Protein AF-A0A3B9SN88-F1 (afdb_monomer)

Foldseek 3Di:
DLVVQLVVCVVVVHDPLVSQLSSVLVVQQQVLCVPQPPCLVVPPDDDDPVSVVSSVCSNVSSLVVPVPDDRSDDNND

Nearest PDB structures (foldseek):
  4me4-assembly1_B  TM=8.733E-01  e=7.118E-03  Persephonella marina EX-H1
  4r8z-assembly1_B  TM=7.299E-01  e=4.165E-02  Pseudomonas aeruginosa PAO1

Mean predicted aligned error: 2.94 Å

Secondary structure (DSSP, 8-state):
-HHHHHHHHHHTT--HHHHHHHHHHHHHTTGGGGGS-HHHHT-SSPPPHHHHHHHTTHHHHHHHHHTTS--SS-S--

Solvent-accessible surface area (backbone atoms only — not comparable to full-atom values): 4448 Å² total; per-residue (Å²): 103,18,70,62,53,36,52,52,37,51,75,70,68,53,52,68,72,54,39,53,14,44,34,53,28,39,71,44,55,62,57,18,49,76,77,48,56,66,74,66,77,67,44,86,74,84,71,52,76,69,57,44,55,57,57,68,45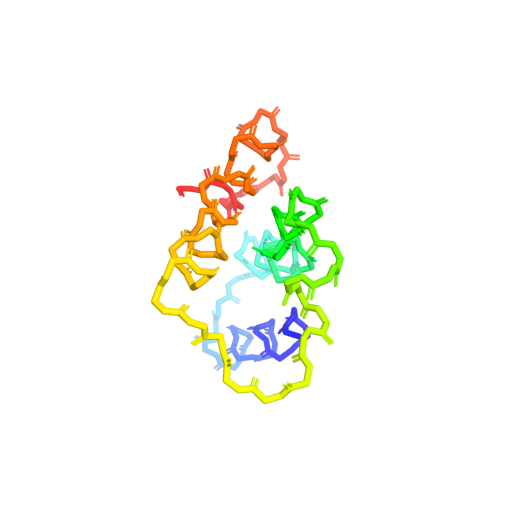,19,56,62,45,23,31,71,75,37,58,86,58,88,58,83,46,76,58,46,121

Radius of gyration: 14.92 Å; Cα contacts (8 Å, |Δi|>4): 79; chains: 1; bounding box: 32×24×40 Å

Structure (mmCIF, N/CA/C/O backbone):
data_AF-A0A3B9SN88-F1
#
_entry.id   AF-A0A3B9SN88-F1
#
loop_
_atom_site.group_PDB
_atom_site.id
_atom_site.type_symbol
_atom_site.label_atom_id
_atom_site.label_alt_id
_atom_site.label_comp_id
_atom_site.label_asym_id
_atom_site.label_entity_id
_atom_site.label_seq_id
_atom_site.pdbx_PDB_ins_code
_atom_site.Cartn_x
_atom_site.Cartn_y
_atom_site.Cartn_z
_atom_site.occupancy
_atom_site.B_iso_or_equiv
_atom_site.auth_seq_id
_atom_site.auth_comp_id
_atom_site.auth_asym_id
_atom_site.auth_atom_id
_atom_site.pdbx_PDB_model_num
ATOM 1 N N . VAL A 1 1 ? -1.517 -9.054 5.133 1.00 94.44 1 VAL A N 1
ATOM 2 C CA . VAL A 1 1 ? -1.089 -7.841 5.871 1.00 94.44 1 VAL A CA 1
ATOM 3 C C . VAL A 1 1 ? -2.202 -7.333 6.775 1.00 94.44 1 VAL A C 1
ATOM 5 O O . VAL A 1 1 ? -1.977 -7.318 7.974 1.00 94.44 1 VAL A O 1
ATOM 8 N N . ALA A 1 2 ? -3.391 -7.018 6.245 1.00 96.38 2 ALA A N 1
ATOM 9 C CA . ALA A 1 2 ? -4.522 -6.499 7.029 1.00 96.38 2 ALA A CA 1
ATOM 10 C C . ALA A 1 2 ? -4.828 -7.277 8.322 1.00 96.38 2 ALA A C 1
ATOM 12 O O . ALA A 1 2 ? -4.751 -6.692 9.392 1.00 96.38 2 ALA A O 1
ATOM 13 N N . GLU A 1 3 ? -5.084 -8.587 8.245 1.00 97.56 3 GLU A N 1
ATOM 14 C CA . GLU A 1 3 ? -5.460 -9.383 9.431 1.00 97.56 3 GLU A CA 1
ATOM 15 C C . GLU A 1 3 ? -4.401 -9.348 10.541 1.00 97.56 3 GLU A C 1
ATOM 17 O O . GLU A 1 3 ? -4.721 -9.159 11.710 1.00 97.56 3 GLU A O 1
ATOM 22 N N . LEU A 1 4 ? -3.122 -9.464 10.169 1.00 98.06 4 LEU A N 1
ATOM 23 C CA . LEU A 1 4 ? -2.001 -9.369 11.108 1.00 98.06 4 LEU A CA 1
ATOM 24 C C . LEU A 1 4 ? -1.914 -7.972 11.733 1.00 98.06 4 LEU A C 1
ATOM 26 O O . LEU A 1 4 ? -1.724 -7.857 12.938 1.00 98.06 4 LEU A O 1
ATOM 30 N N . ALA A 1 5 ? -2.078 -6.915 10.932 1.00 97.50 5 ALA A N 1
ATOM 31 C CA . ALA A 1 5 ? -2.061 -5.542 11.426 1.00 97.50 5 ALA A CA 1
ATOM 32 C C . ALA A 1 5 ? -3.230 -5.270 12.390 1.00 97.50 5 ALA A C 1
ATOM 34 O O . ALA A 1 5 ? -3.021 -4.679 13.446 1.00 97.50 5 ALA A O 1
ATOM 35 N N . CYS A 1 6 ? -4.436 -5.747 12.067 1.00 97.75 6 CYS A N 1
ATOM 36 C CA . CYS A 1 6 ? -5.602 -5.645 12.942 1.00 97.75 6 CYS A CA 1
ATOM 37 C C . CYS A 1 6 ? -5.403 -6.417 14.252 1.00 97.75 6 CYS A C 1
ATOM 39 O O . CYS A 1 6 ? -5.685 -5.866 15.310 1.00 97.75 6 CYS A O 1
ATOM 41 N N . ALA A 1 7 ? -4.870 -7.641 14.199 1.00 98.06 7 ALA A N 1
ATOM 42 C CA . ALA A 1 7 ? -4.588 -8.433 15.396 1.00 98.06 7 ALA A CA 1
ATOM 43 C C . ALA A 1 7 ? -3.558 -7.745 16.309 1.00 98.06 7 ALA A C 1
ATOM 45 O O . ALA A 1 7 ? -3.761 -7.666 17.517 1.00 98.06 7 ALA A O 1
ATOM 46 N N . ILE A 1 8 ? -2.490 -7.177 15.734 1.00 98.31 8 ILE A N 1
ATOM 47 C CA . ILE A 1 8 ? -1.501 -6.388 16.486 1.00 98.31 8 ILE A CA 1
ATOM 48 C C . ILE A 1 8 ? -2.160 -5.154 17.117 1.00 98.31 8 ILE A C 1
ATOM 50 O O . ILE A 1 8 ? -1.948 -4.882 18.294 1.00 98.31 8 ILE A O 1
ATOM 54 N N . ALA A 1 9 ? -2.982 -4.419 16.366 1.00 97.50 9 ALA A N 1
ATOM 55 C CA . ALA A 1 9 ? -3.680 -3.240 16.876 1.00 97.50 9 ALA A CA 1
ATOM 56 C C . ALA A 1 9 ? -4.632 -3.569 18.039 1.00 97.50 9 ALA A C 1
ATOM 58 O O . ALA A 1 9 ? -4.698 -2.816 19.010 1.00 97.50 9 ALA A O 1
ATOM 59 N N . GLN A 1 10 ? -5.335 -4.701 17.958 1.00 97.81 10 GLN A N 1
ATOM 60 C CA . GLN A 1 10 ? -6.201 -5.193 19.029 1.00 97.81 10 GLN A CA 1
ATOM 61 C C . GLN A 1 10 ? -5.396 -5.582 20.275 1.00 97.81 10 GLN A C 1
ATOM 63 O O . GLN A 1 10 ? -5.765 -5.183 21.376 1.00 97.81 10 GLN A O 1
ATOM 68 N N . GLU A 1 11 ? -4.265 -6.274 20.110 1.00 98.44 11 GLU A N 1
ATOM 69 C CA . GLU A 1 11 ? -3.360 -6.615 21.219 1.00 98.44 11 GLU A CA 1
ATOM 70 C C . GLU A 1 11 ? -2.766 -5.361 21.886 1.00 98.44 11 GLU A C 1
ATOM 72 O O . GLU A 1 11 ? -2.560 -5.314 23.095 1.00 98.44 11 GLU A O 1
ATOM 77 N N . MET A 1 12 ? -2.556 -4.293 21.112 1.00 98.31 12 MET A N 1
ATOM 78 C CA . MET A 1 12 ? -2.138 -2.982 21.618 1.00 98.31 12 MET A CA 1
ATOM 79 C C . MET A 1 12 ? -3.264 -2.200 22.323 1.00 98.31 12 MET A C 1
ATOM 81 O O . MET A 1 12 ? -3.025 -1.086 22.790 1.00 98.31 12 MET A O 1
ATOM 85 N N . GLY A 1 13 ? -4.484 -2.741 22.396 1.00 98.00 13 GLY A N 1
ATOM 86 C CA . GLY A 1 13 ? -5.634 -2.085 23.021 1.00 98.00 13 GLY A CA 1
ATOM 87 C C . GLY A 1 13 ? -6.201 -0.909 22.219 1.00 98.00 13 GLY A C 1
ATOM 88 O O . GLY A 1 13 ? -6.860 -0.040 22.795 1.00 98.00 13 GLY A O 1
ATOM 89 N N . LEU A 1 14 ? -5.941 -0.840 20.908 1.00 97.19 14 LEU A N 1
ATOM 90 C CA . LEU A 1 14 ? -6.499 0.207 20.052 1.00 97.19 14 LEU A CA 1
ATOM 91 C C . LEU A 1 14 ? -8.003 -0.005 19.835 1.00 97.19 14 LEU A C 1
ATOM 93 O O . LEU A 1 14 ? -8.499 -1.128 19.769 1.00 97.19 14 LEU A O 1
ATOM 97 N N . SER A 1 15 ? -8.741 1.098 19.707 1.00 96.00 15 SER A N 1
ATOM 98 C CA . SER A 1 15 ? -10.192 1.067 19.519 1.00 96.00 15 SER A CA 1
ATOM 99 C C . SER A 1 15 ? -10.590 0.516 18.148 1.00 96.00 15 SER A C 1
ATOM 101 O O . SER A 1 15 ? -9.871 0.674 17.161 1.00 96.00 15 SER A O 1
ATOM 103 N N . GLU A 1 16 ? -11.811 -0.010 18.036 1.00 93.19 16 GLU A N 1
ATOM 104 C CA . GLU A 1 16 ? -12.393 -0.412 16.744 1.00 93.19 16 GLU A CA 1
ATOM 105 C C . GLU A 1 16 ? -12.461 0.745 15.731 1.00 93.19 16 GLU A C 1
ATOM 107 O O . GLU A 1 16 ? -12.303 0.532 14.529 1.00 93.19 16 GLU A O 1
ATOM 112 N N . SER A 1 17 ? -12.601 1.994 16.197 1.00 92.88 17 SER A N 1
ATOM 113 C CA . SER A 1 17 ? -12.518 3.180 15.330 1.00 92.88 17 SER A CA 1
ATOM 114 C C . SER A 1 17 ? -11.137 3.370 14.686 1.00 92.88 17 SER A C 1
ATOM 116 O O . SER A 1 17 ? -11.027 4.073 13.690 1.00 92.88 17 SER A O 1
ATOM 118 N N . THR A 1 18 ? -10.097 2.728 15.226 1.00 92.38 18 THR A N 1
ATOM 119 C CA . THR A 1 18 ? -8.738 2.687 14.662 1.00 92.38 18 THR A CA 1
ATOM 120 C C . THR A 1 18 ? -8.502 1.400 13.869 1.00 92.38 18 THR A C 1
ATOM 122 O O . THR A 1 18 ? -7.914 1.429 12.790 1.00 92.38 18 THR A O 1
ATOM 125 N N . VAL A 1 19 ? -8.990 0.260 14.367 1.00 95.12 19 VAL A N 1
ATOM 126 C CA . VAL A 1 19 ? -8.805 -1.054 13.725 1.00 95.12 19 VAL A CA 1
ATOM 127 C C . VAL A 1 19 ? -9.537 -1.139 12.381 1.00 95.12 19 VAL A C 1
ATOM 129 O O . VAL A 1 19 ? -9.018 -1.733 11.435 1.00 95.12 19 VAL A O 1
ATOM 132 N N . ASN A 1 20 ? -10.715 -0.522 12.258 1.00 92.81 20 ASN A N 1
ATOM 133 C CA . ASN A 1 20 ? -11.497 -0.536 11.020 1.00 92.81 20 ASN A CA 1
ATOM 134 C C . ASN A 1 20 ? -10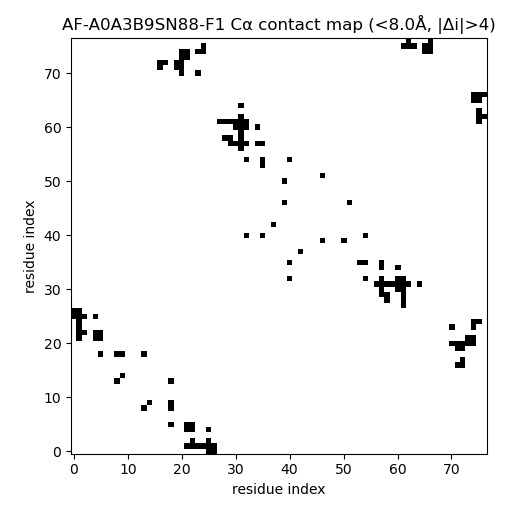.796 0.135 9.826 1.00 92.81 20 ASN A C 1
ATOM 136 O O . ASN A 1 20 ? -10.615 -0.550 8.816 1.00 92.81 20 ASN A O 1
ATOM 140 N N . PRO A 1 21 ? -10.349 1.404 9.899 1.00 93.94 21 PRO A N 1
ATOM 141 C CA . PRO A 1 21 ? -9.583 2.008 8.808 1.00 93.94 21 PRO A CA 1
ATOM 142 C C . PRO A 1 21 ? -8.254 1.276 8.568 1.00 93.94 21 PRO A C 1
ATOM 144 O O . PRO A 1 21 ? -7.869 1.079 7.417 1.00 93.94 21 PRO A O 1
ATOM 147 N N . LEU A 1 22 ? -7.597 0.759 9.616 1.00 95.00 22 LEU A N 1
ATOM 148 C CA . LEU A 1 22 ? -6.376 -0.044 9.474 1.00 95.00 22 LEU A CA 1
ATOM 149 C C . LEU A 1 22 ? -6.593 -1.303 8.617 1.00 95.00 22 LEU A C 1
ATOM 151 O O . LEU A 1 22 ? -5.709 -1.689 7.849 1.00 95.00 22 LEU A O 1
ATOM 155 N N . ARG A 1 23 ? -7.774 -1.928 8.701 1.00 95.94 23 ARG A N 1
ATOM 156 C CA . ARG A 1 23 ? -8.133 -3.084 7.868 1.00 95.94 23 ARG A CA 1
ATOM 157 C C . ARG A 1 23 ? -8.145 -2.719 6.385 1.00 95.94 23 ARG A C 1
ATOM 159 O O . ARG A 1 23 ? -7.517 -3.409 5.581 1.00 95.94 23 ARG A O 1
ATOM 166 N N . PHE A 1 24 ? -8.802 -1.611 6.036 1.00 95.62 24 PHE A N 1
ATOM 167 C CA . PHE A 1 24 ? -8.832 -1.098 4.664 1.00 95.62 24 PHE A CA 1
ATOM 168 C C . PHE A 1 24 ? -7.438 -0.699 4.181 1.00 95.62 24 PHE A C 1
ATOM 170 O O . PHE A 1 24 ? -7.042 -1.104 3.088 1.00 95.62 24 PHE A O 1
ATOM 177 N N . ALA A 1 25 ? -6.659 -0.009 5.018 1.00 95.12 25 ALA A N 1
ATOM 178 C CA . ALA A 1 25 ? -5.266 0.310 4.722 1.00 95.12 25 ALA A CA 1
ATOM 179 C C . ALA A 1 25 ? -4.458 -0.959 4.423 1.00 95.12 25 ALA A C 1
ATOM 181 O O . ALA A 1 25 ? -3.780 -1.033 3.406 1.00 95.12 25 ALA A O 1
ATOM 182 N N . GLY A 1 26 ? -4.594 -2.014 5.227 1.00 95.81 26 GLY A N 1
ATOM 183 C CA . GLY A 1 26 ? -3.898 -3.276 4.994 1.00 95.81 26 GLY A CA 1
ATOM 184 C C . GLY A 1 26 ? -4.296 -3.991 3.696 1.00 95.81 26 GLY A C 1
ATOM 185 O O . GLY A 1 26 ? -3.434 -4.616 3.071 1.00 95.81 26 GLY A O 1
ATOM 186 N N . TYR A 1 27 ? -5.565 -3.921 3.278 1.00 95.69 27 TYR A N 1
ATOM 187 C CA . TYR A 1 27 ? -6.020 -4.502 2.007 1.00 95.69 27 TYR A CA 1
ATOM 188 C C . TYR A 1 27 ? -5.550 -3.694 0.796 1.00 95.69 27 TYR A C 1
ATOM 190 O O . TYR A 1 27 ? -5.223 -4.277 -0.236 1.00 95.69 27 TYR A O 1
ATOM 198 N N . LEU A 1 28 ? -5.498 -2.369 0.927 1.00 96.25 28 LEU A N 1
ATOM 199 C CA . LEU A 1 28 ? -5.278 -1.454 -0.189 1.00 96.25 28 LEU A CA 1
ATOM 200 C C . LEU A 1 28 ? -3.853 -0.886 -0.255 1.00 96.25 28 LEU A C 1
ATOM 202 O O . LEU A 1 28 ? -3.533 -0.242 -1.248 1.00 96.25 28 LEU A O 1
ATOM 206 N N . HIS A 1 29 ? -2.980 -1.146 0.731 1.00 95.44 29 HIS A N 1
ATOM 207 C CA . HIS A 1 29 ? -1.641 -0.529 0.816 1.00 95.44 29 HIS A CA 1
ATOM 208 C C . HIS A 1 29 ? -0.794 -0.697 -0.455 1.00 95.44 29 HIS A C 1
ATOM 210 O O . HIS A 1 29 ? 0.011 0.165 -0.791 1.00 95.44 29 HIS A O 1
ATOM 216 N N . ASP A 1 30 ? -1.009 -1.797 -1.174 1.00 97.06 30 ASP A N 1
ATOM 217 C CA . ASP A 1 30 ? -0.269 -2.176 -2.371 1.00 97.06 30 ASP A CA 1
ATOM 218 C C . ASP A 1 30 ? -1.042 -1.911 -3.677 1.00 97.06 30 ASP A C 1
ATOM 220 O O . ASP A 1 30 ? -0.561 -2.285 -4.746 1.00 97.06 30 ASP A O 1
ATOM 224 N N . ILE A 1 31 ? -2.219 -1.264 -3.641 1.00 96.75 31 ILE A N 1
ATOM 225 C CA . ILE A 1 31 ? -3.069 -1.069 -4.835 1.00 96.75 31 ILE A CA 1
ATOM 226 C C . ILE A 1 31 ? -2.337 -0.319 -5.954 1.00 96.75 31 ILE A C 1
ATOM 228 O O . ILE A 1 31 ? -2.525 -0.611 -7.134 1.00 96.75 31 ILE A O 1
ATOM 232 N N . GLY A 1 32 ? -1.425 0.587 -5.590 1.00 96.69 32 GLY A N 1
ATOM 233 C CA . GLY A 1 32 ? -0.603 1.321 -6.546 1.00 96.69 32 GLY A CA 1
ATOM 234 C C . GLY A 1 32 ? 0.351 0.435 -7.349 1.00 96.69 32 GLY A C 1
ATOM 235 O O . GLY A 1 32 ? 0.813 0.855 -8.402 1.00 96.69 32 GLY A O 1
ATOM 236 N N . LYS A 1 33 ? 0.615 -0.814 -6.931 1.00 97.12 33 LYS A N 1
ATOM 237 C CA . LYS A 1 33 ? 1.411 -1.761 -7.731 1.00 97.12 33 LYS A CA 1
ATOM 238 C C . LYS A 1 33 ? 0.726 -2.117 -9.051 1.00 97.12 33 LYS A C 1
ATOM 240 O O . LYS A 1 33 ? 1.4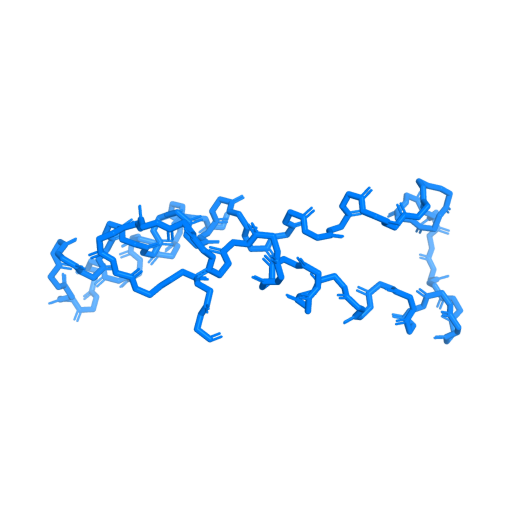07 -2.563 -9.969 1.00 97.12 33 LYS A O 1
ATOM 245 N N . ALA A 1 34 ? -0.583 -1.879 -9.178 1.00 95.94 34 ALA A N 1
ATOM 246 C CA . ALA A 1 34 ? -1.334 -2.089 -10.414 1.00 95.94 34 ALA A CA 1
ATOM 247 C C . ALA A 1 34 ? -0.834 -1.232 -11.595 1.00 95.94 34 ALA A C 1
ATOM 249 O O . ALA A 1 34 ? -1.082 -1.591 -12.744 1.00 95.94 34 ALA A O 1
ATOM 250 N N . THR A 1 35 ? -0.118 -0.128 -11.344 1.00 95.38 35 THR A N 1
ATOM 251 C CA . THR A 1 35 ? 0.477 0.708 -12.403 1.00 95.38 35 THR A CA 1
ATOM 252 C C . THR A 1 35 ? 1.874 0.252 -12.824 1.00 95.38 35 THR A C 1
ATOM 254 O O . THR A 1 35 ? 2.399 0.725 -13.833 1.00 95.38 35 THR A O 1
ATOM 257 N N . ILE A 1 36 ? 2.484 -0.684 -12.090 1.00 96.69 36 ILE A N 1
ATOM 258 C CA . ILE A 1 36 ? 3.815 -1.206 -12.400 1.00 96.69 36 ILE A CA 1
ATOM 259 C C . ILE A 1 36 ? 3.704 -2.248 -13.521 1.00 96.69 36 ILE A C 1
ATOM 261 O O . ILE A 1 36 ? 2.888 -3.168 -13.422 1.00 96.69 36 ILE A O 1
ATOM 265 N N . PRO A 1 37 ? 4.545 -2.179 -14.572 1.00 96.75 37 PRO A N 1
ATOM 266 C CA . PRO A 1 37 ? 4.554 -3.190 -15.621 1.00 96.75 37 PRO A CA 1
ATOM 267 C C . PRO A 1 37 ? 4.720 -4.605 -15.056 1.00 96.75 37 PRO A C 1
ATOM 269 O O . PRO A 1 37 ? 5.644 -4.872 -14.285 1.00 96.75 37 PRO A O 1
ATOM 272 N N . ALA A 1 38 ? 3.876 -5.542 -15.499 1.00 96.56 38 ALA A N 1
ATOM 273 C CA . ALA A 1 38 ? 3.880 -6.920 -15.002 1.00 96.56 38 ALA A CA 1
ATOM 274 C C . ALA A 1 38 ? 5.239 -7.626 -15.172 1.00 96.56 38 ALA A C 1
ATOM 276 O O . ALA A 1 38 ? 5.605 -8.452 -14.339 1.00 96.56 38 ALA A O 1
ATOM 277 N N . ALA A 1 39 ? 5.996 -7.275 -16.219 1.00 96.88 39 ALA A N 1
ATOM 278 C CA . ALA A 1 39 ? 7.343 -7.790 -16.464 1.00 96.88 39 ALA A CA 1
ATOM 279 C C . ALA A 1 39 ? 8.370 -7.339 -15.409 1.00 96.88 39 ALA A C 1
ATOM 281 O O . ALA A 1 39 ? 9.338 -8.054 -15.170 1.00 96.88 39 ALA A O 1
ATOM 282 N N . ILE A 1 40 ? 8.156 -6.179 -14.777 1.00 97.56 40 ILE A N 1
ATOM 283 C CA . ILE A 1 40 ? 8.979 -5.676 -13.669 1.00 97.56 40 ILE A CA 1
ATOM 284 C C . ILE A 1 40 ? 8.480 -6.275 -12.355 1.00 97.56 40 ILE A C 1
ATOM 286 O O . ILE A 1 40 ? 9.268 -6.829 -11.596 1.00 97.56 40 ILE A O 1
ATOM 290 N N . LEU A 1 41 ? 7.167 -6.212 -12.105 1.00 96.62 41 LEU A N 1
A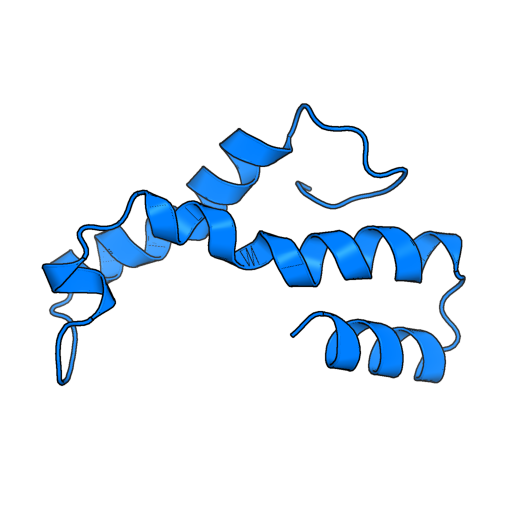TOM 291 C CA . LEU A 1 41 ? 6.572 -6.661 -10.845 1.00 96.62 41 LEU A CA 1
ATOM 292 C C . LEU A 1 41 ? 6.794 -8.160 -10.582 1.00 96.62 41 LEU A C 1
ATOM 294 O O . LEU A 1 41 ? 7.013 -8.553 -9.441 1.00 96.62 41 LEU A O 1
ATOM 298 N N . ASN A 1 42 ? 6.774 -8.982 -11.637 1.00 96.62 42 ASN A N 1
ATOM 299 C CA . ASN A 1 42 ? 6.963 -10.434 -11.556 1.00 96.62 42 ASN A CA 1
ATOM 300 C C . ASN A 1 42 ? 8.357 -10.889 -12.015 1.00 96.62 42 ASN A C 1
ATOM 302 O O . ASN A 1 42 ? 8.549 -12.066 -12.330 1.00 96.62 42 ASN A O 1
ATOM 306 N N . LYS A 1 43 ? 9.326 -9.971 -12.114 1.00 97.25 43 LYS A N 1
ATOM 307 C CA . LYS A 1 43 ? 10.672 -10.305 -12.580 1.00 97.25 43 LYS A CA 1
ATOM 308 C C . LYS A 1 43 ? 11.319 -11.333 -11.641 1.00 97.25 43 LYS A C 1
ATOM 310 O O . LYS A 1 43 ? 11.426 -11.069 -10.444 1.00 97.25 43 LYS A O 1
ATOM 315 N N . PRO A 1 44 ? 11.797 -12.484 -12.147 1.00 96.31 44 PRO A N 1
ATOM 316 C CA . PRO A 1 44 ? 12.568 -13.406 -11.328 1.00 96.31 44 PRO A CA 1
ATOM 317 C C . PRO A 1 44 ? 13.949 -12.808 -11.027 1.00 96.31 44 PRO A C 1
ATOM 319 O O . PRO A 1 44 ? 14.662 -12.369 -11.930 1.00 96.31 44 PRO A O 1
ATOM 322 N N . GLY A 1 45 ? 14.344 -12.826 -9.755 1.00 95.69 45 GLY A N 1
ATOM 323 C CA . GLY A 1 45 ? 15.626 -12.288 -9.300 1.00 95.69 45 GLY A CA 1
ATOM 324 C C . GLY A 1 45 ? 15.560 -10.814 -8.899 1.00 95.69 45 GLY A C 1
ATOM 325 O O . GLY A 1 45 ? 14.504 -10.288 -8.557 1.00 95.69 45 GLY A O 1
ATOM 326 N N . LEU A 1 46 ? 16.719 -10.156 -8.872 1.00 97.31 46 LEU A N 1
ATOM 327 C CA . LEU A 1 46 ? 16.818 -8.774 -8.410 1.00 97.31 46 LEU A CA 1
ATOM 328 C C . LEU A 1 46 ? 16.345 -7.790 -9.482 1.00 97.31 46 LEU A C 1
ATOM 330 O O . LEU A 1 46 ? 16.668 -7.918 -10.667 1.00 97.31 46 LEU A O 1
ATOM 334 N N . LEU A 1 47 ? 15.630 -6.762 -9.031 1.00 98.12 47 LEU A N 1
ATOM 335 C CA . LEU A 1 47 ? 15.364 -5.582 -9.839 1.00 98.12 47 LEU A CA 1
ATOM 336 C C . LEU A 1 47 ? 16.654 -4.778 -10.006 1.00 98.12 47 LEU A C 1
ATOM 338 O O . LEU A 1 47 ? 17.455 -4.637 -9.080 1.00 98.12 47 LEU A O 1
ATOM 342 N N . THR A 1 48 ? 16.833 -4.215 -11.191 1.00 98.31 48 THR A N 1
ATOM 343 C CA . THR A 1 48 ? 17.821 -3.162 -11.418 1.00 98.31 48 THR A CA 1
ATOM 344 C C . THR A 1 48 ? 17.457 -1.921 -10.594 1.00 98.31 48 THR A C 1
ATOM 346 O O . THR A 1 48 ? 16.291 -1.749 -10.224 1.00 98.31 48 THR A O 1
ATOM 349 N N . PRO A 1 49 ? 18.409 -1.005 -10.343 1.00 98.31 49 PRO A N 1
ATOM 350 C CA . PRO A 1 49 ? 18.109 0.2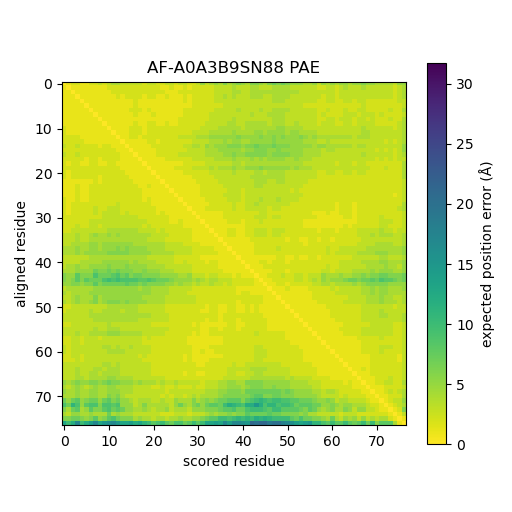43 -9.643 1.00 98.31 49 PRO A CA 1
ATOM 351 C C . PRO A 1 49 ? 16.949 1.024 -10.279 1.00 98.31 49 PRO A C 1
ATOM 353 O O . PRO A 1 49 ? 16.070 1.489 -9.568 1.00 98.31 49 PRO A O 1
ATOM 356 N N . VAL A 1 50 ? 16.888 1.089 -11.612 1.00 97.69 50 VAL A N 1
ATOM 357 C CA . VAL A 1 50 ? 15.826 1.802 -12.346 1.00 97.69 50 VAL A CA 1
ATOM 358 C C . VAL A 1 50 ? 14.463 1.121 -12.190 1.00 97.69 50 VAL A C 1
ATOM 360 O O . VAL A 1 50 ? 13.460 1.790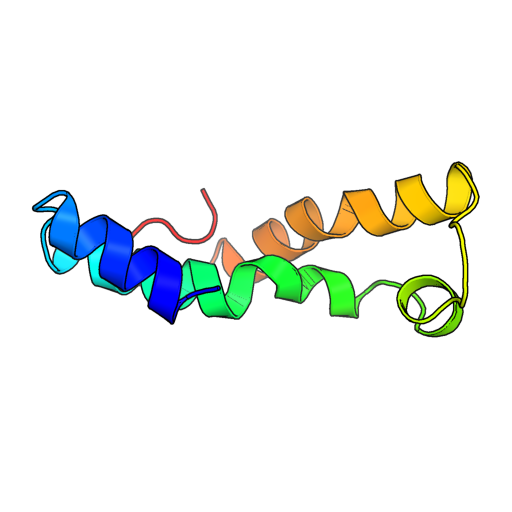 -11.955 1.00 97.69 50 VAL A O 1
ATOM 363 N N . GLU A 1 51 ? 14.412 -0.209 -12.282 1.00 97.94 51 GLU A N 1
ATOM 364 C CA . GLU A 1 51 ? 13.179 -0.975 -12.047 1.00 97.94 51 GLU A CA 1
ATOM 365 C C . GLU A 1 51 ? 12.681 -0.811 -10.606 1.00 97.94 51 GLU A C 1
ATOM 367 O O . GLU A 1 51 ? 11.480 -0.690 -10.374 1.00 97.94 51 GLU A O 1
ATOM 372 N N . MET A 1 52 ? 13.598 -0.764 -9.638 1.00 98.06 52 MET A N 1
ATOM 373 C CA . MET A 1 52 ? 13.254 -0.516 -8.242 1.00 98.06 52 MET A CA 1
ATOM 374 C C . MET A 1 52 ? 12.710 0.903 -8.029 1.00 98.06 52 MET A C 1
ATOM 376 O O . MET A 1 52 ? 11.752 1.068 -7.278 1.00 98.06 52 MET A O 1
ATOM 380 N N . GLU A 1 53 ? 13.260 1.921 -8.699 1.00 97.62 53 GLU A N 1
ATOM 381 C CA . GLU A 1 53 ? 12.708 3.283 -8.642 1.00 97.62 53 GLU A CA 1
ATOM 382 C C . GLU A 1 53 ? 11.272 3.352 -9.171 1.00 97.62 53 GLU A C 1
ATOM 384 O O . GLU A 1 53 ? 10.450 4.057 -8.592 1.00 97.62 53 GLU A O 1
ATOM 389 N N . LEU A 1 54 ? 10.927 2.569 -10.200 1.00 96.25 54 LEU A N 1
ATOM 390 C CA . LEU A 1 54 ? 9.537 2.451 -10.651 1.00 96.25 54 LEU A CA 1
ATOM 391 C C . LEU A 1 54 ? 8.656 1.817 -9.572 1.00 96.25 54 LEU A C 1
ATOM 393 O O . LEU A 1 54 ? 7.609 2.362 -9.237 1.00 96.25 54 LEU A O 1
ATOM 397 N N . VAL A 1 55 ? 9.092 0.704 -8.972 1.00 97.44 55 VAL A N 1
ATOM 398 C CA . VAL A 1 55 ? 8.331 0.050 -7.895 1.00 97.44 55 VAL A CA 1
ATOM 399 C C . VAL A 1 55 ? 8.116 0.995 -6.714 1.00 97.44 55 VAL A C 1
ATOM 401 O O . VAL A 1 55 ? 7.021 1.018 -6.162 1.00 97.44 55 VAL A O 1
ATOM 404 N N . LYS A 1 56 ? 9.099 1.821 -6.341 1.00 97.12 56 LYS A N 1
ATOM 405 C CA . LYS A 1 56 ? 8.981 2.792 -5.236 1.00 97.12 56 LYS A CA 1
ATOM 406 C C . LYS A 1 56 ? 7.899 3.858 -5.439 1.00 97.12 56 LYS A C 1
ATOM 408 O O . LYS A 1 56 ? 7.539 4.515 -4.469 1.00 97.12 56 LYS A O 1
ATOM 413 N N . GLN A 1 57 ? 7.352 4.019 -6.643 1.00 96.38 57 GLN A N 1
ATOM 414 C CA . GLN A 1 57 ? 6.257 4.959 -6.905 1.00 96.38 57 GLN A CA 1
ATOM 415 C C . GLN A 1 57 ? 4.889 4.435 -6.443 1.00 96.38 57 GLN A C 1
ATOM 417 O O . GLN A 1 57 ? 3.971 5.233 -6.244 1.00 96.38 57 GLN A O 1
ATOM 422 N N . HIS A 1 58 ? 4.743 3.120 -6.219 1.00 97.50 58 HIS A N 1
ATOM 423 C CA . HIS A 1 58 ? 3.450 2.520 -5.875 1.00 97.50 58 HIS A CA 1
ATOM 424 C C . HIS A 1 58 ? 2.757 3.119 -4.634 1.00 97.50 58 HIS A C 1
ATOM 426 O O . HIS A 1 58 ? 1.535 3.232 -4.686 1.00 97.50 58 HIS A O 1
ATOM 432 N N . PRO A 1 59 ? 3.440 3.554 -3.552 1.00 96.69 59 PRO A N 1
ATOM 433 C CA . PRO A 1 59 ? 2.751 4.139 -2.403 1.00 96.69 59 PRO A CA 1
ATOM 434 C C . PRO A 1 59 ? 2.135 5.498 -2.743 1.00 96.69 59 PRO A C 1
ATOM 436 O O . PRO A 1 59 ? 1.003 5.770 -2.361 1.00 96.69 59 PRO A O 1
ATOM 439 N N . ALA A 1 60 ? 2.838 6.328 -3.525 1.00 96.69 60 ALA A N 1
ATOM 440 C CA . ALA A 1 60 ? 2.310 7.611 -3.987 1.00 96.69 60 ALA A CA 1
ATOM 441 C C . ALA A 1 60 ? 1.100 7.407 -4.909 1.00 96.69 60 ALA A C 1
ATOM 443 O O . ALA A 1 60 ? 0.091 8.090 -4.777 1.00 96.69 60 ALA A O 1
ATOM 444 N N . THR A 1 61 ? 1.159 6.414 -5.801 1.00 96.31 61 THR A N 1
ATOM 445 C CA . THR A 1 61 ? -0.002 6.032 -6.616 1.00 96.31 61 THR A CA 1
ATOM 446 C C . THR A 1 61 ? -1.162 5.515 -5.761 1.00 96.31 61 THR A C 1
ATOM 448 O O . THR A 1 61 ? -2.305 5.877 -6.020 1.00 96.31 61 THR A O 1
ATOM 451 N N . ALA A 1 62 ? -0.897 4.695 -4.739 1.00 96.44 62 ALA A N 1
ATOM 452 C CA . ALA A 1 62 ? -1.930 4.221 -3.820 1.00 96.44 62 ALA A CA 1
ATOM 453 C C . ALA A 1 62 ? -2.603 5.392 -3.088 1.00 96.44 62 ALA A C 1
ATOM 455 O O . ALA A 1 62 ? -3.827 5.442 -3.037 1.00 96.44 62 ALA A O 1
ATOM 456 N N . HIS A 1 63 ? -1.824 6.364 -2.603 1.00 96.25 63 HIS A N 1
ATOM 457 C CA . HIS A 1 63 ? -2.353 7.589 -2.006 1.00 96.25 63 HIS A CA 1
ATOM 458 C C . HIS A 1 63 ? -3.265 8.343 -2.983 1.00 96.25 63 HIS A C 1
ATOM 460 O O . HIS A 1 63 ? -4.416 8.613 -2.657 1.00 96.25 63 HIS A O 1
ATOM 466 N N . GLU A 1 64 ? -2.797 8.612 -4.204 1.00 96.38 64 GLU A N 1
ATOM 467 C CA . GLU A 1 64 ? -3.575 9.343 -5.212 1.00 96.38 64 GLU A CA 1
ATOM 468 C C . GLU A 1 64 ? -4.909 8.670 -5.564 1.00 96.38 64 GLU A C 1
ATOM 470 O O . GLU A 1 64 ? -5.895 9.359 -5.806 1.00 96.38 64 GLU A O 1
ATOM 475 N N . VAL A 1 65 ? -4.960 7.335 -5.564 1.00 94.50 65 VAL A N 1
ATOM 476 C CA . VAL A 1 65 ? -6.189 6.567 -5.831 1.00 94.50 65 VAL A CA 1
ATOM 477 C C . VAL A 1 65 ? -7.163 6.600 -4.649 1.00 94.50 65 VAL A C 1
ATOM 479 O O . VAL A 1 65 ? -8.373 6.516 -4.849 1.00 94.50 65 VAL A O 1
ATOM 482 N N . LEU A 1 66 ? -6.652 6.684 -3.421 1.00 95.31 66 LEU A N 1
ATOM 483 C CA . LEU A 1 66 ? -7.435 6.483 -2.200 1.00 95.31 66 LEU A CA 1
ATOM 484 C C . LEU A 1 66 ? -7.796 7.785 -1.470 1.00 95.31 66 LEU A C 1
ATOM 486 O O . LEU A 1 66 ? -8.711 7.765 -0.651 1.00 95.31 66 LEU A O 1
ATOM 490 N N . LYS A 1 67 ? -7.109 8.902 -1.748 1.00 94.44 67 LYS A N 1
ATOM 491 C CA . LYS A 1 67 ? -7.224 10.168 -0.997 1.00 94.44 67 LYS A CA 1
ATOM 492 C C . LYS A 1 67 ? -8.629 10.774 -0.941 1.00 94.44 67 LYS A C 1
ATOM 494 O O . LYS A 1 67 ? -8.947 11.452 0.029 1.00 94.44 67 LYS A O 1
ATOM 499 N N . ASP A 1 68 ? -9.464 10.511 -1.945 1.00 93.62 68 ASP A N 1
ATOM 500 C CA . ASP A 1 68 ? -10.820 11.071 -2.048 1.00 93.62 68 ASP A CA 1
ATOM 501 C C . ASP A 1 68 ? -11.916 10.098 -1.565 1.00 93.62 68 ASP A C 1
ATOM 503 O O . ASP A 1 68 ? -13.108 10.393 -1.672 1.00 93.62 68 ASP A O 1
ATOM 507 N N . VAL A 1 69 ? -11.540 8.924 -1.043 1.00 93.31 69 VAL A N 1
ATOM 508 C CA . VAL A 1 69 ? -12.480 7.906 -0.553 1.00 93.31 69 VAL A CA 1
ATOM 509 C C . VAL A 1 69 ? -12.596 7.984 0.970 1.00 93.31 69 VAL A C 1
ATOM 511 O O . VAL A 1 69 ? -11.599 7.932 1.688 1.00 93.31 69 VAL A O 1
ATOM 514 N N . ASP A 1 70 ? -13.829 8.068 1.475 1.00 91.62 70 ASP A N 1
ATOM 515 C CA . ASP A 1 70 ? -14.098 8.038 2.914 1.00 91.62 70 ASP A CA 1
ATOM 516 C C . ASP A 1 70 ? -14.110 6.596 3.444 1.00 91.62 70 ASP A C 1
ATOM 518 O O . ASP A 1 70 ? -14.962 5.782 3.082 1.00 91.62 70 ASP A O 1
ATOM 522 N N . PHE A 1 71 ? -13.159 6.294 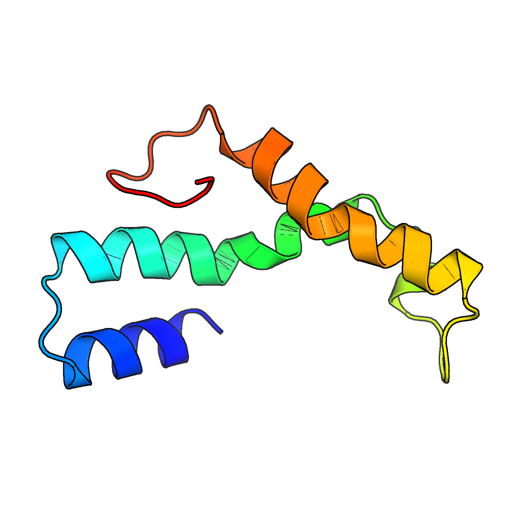4.328 1.00 89.62 71 PHE A N 1
ATOM 523 C CA . PHE A 1 71 ? -13.037 5.007 5.016 1.00 89.62 71 PHE A CA 1
ATOM 524 C C . PHE A 1 71 ? -13.417 5.081 6.503 1.00 89.62 71 PHE A C 1
ATOM 526 O O . PHE A 1 71 ? -13.164 4.136 7.253 1.00 89.62 71 PHE A O 1
ATOM 533 N N . GLY A 1 72 ? -13.976 6.205 6.965 1.00 86.06 72 GLY A N 1
ATOM 534 C CA . GLY A 1 72 ? -14.257 6.441 8.383 1.00 86.06 72 GLY A CA 1
ATOM 535 C C . GLY A 1 72 ? -12.997 6.595 9.246 1.00 86.06 72 GLY A C 1
ATOM 536 O O . GLY A 1 72 ? -13.068 6.461 10.466 1.00 86.06 72 GLY A O 1
ATOM 537 N N . GLY A 1 73 ? -11.840 6.849 8.624 1.00 86.00 73 GLY A N 1
ATOM 538 C CA . GLY A 1 73 ? -10.546 7.021 9.279 1.00 86.00 73 GLY A CA 1
ATOM 539 C C . GLY 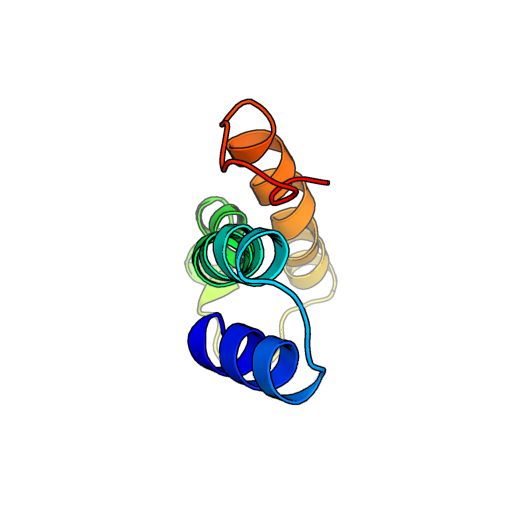A 1 73 ? -9.379 7.078 8.282 1.00 86.00 73 GLY A C 1
ATOM 540 O O . GLY A 1 73 ? -9.597 7.020 7.070 1.00 86.00 73 GLY A O 1
ATOM 541 N N . PRO A 1 74 ? -8.131 7.211 8.765 1.00 84.25 74 PRO A N 1
ATOM 542 C CA . PRO A 1 74 ? -6.975 7.454 7.908 1.00 84.25 74 PRO A CA 1
ATOM 543 C C . PRO A 1 74 ? -6.555 6.189 7.148 1.00 84.25 74 PRO A C 1
ATOM 545 O O . PRO A 1 74 ? -6.085 5.222 7.746 1.00 84.25 74 PRO A O 1
ATOM 548 N N . VAL A 1 75 ? -6.699 6.218 5.821 1.00 90.00 75 VAL A N 1
ATOM 549 C CA . VAL A 1 75 ? -6.228 5.157 4.906 1.00 90.00 75 VAL A CA 1
ATOM 550 C C . VAL A 1 75 ? -5.229 5.688 3.876 1.00 90.00 75 VAL A C 1
ATOM 552 O O . VAL A 1 75 ? -4.281 4.989 3.529 1.00 90.00 75 VAL A O 1
ATOM 555 N N . ALA A 1 76 ? -5.396 6.936 3.439 1.00 84.69 76 ALA A N 1
ATOM 556 C CA . ALA A 1 76 ? -4.518 7.636 2.504 1.00 84.69 76 ALA A CA 1
ATOM 557 C C . ALA A 1 76 ? -3.969 8.920 3.146 1.00 84.69 76 ALA A C 1
ATOM 559 O O . ALA A 1 76 ? -4.199 10.019 2.649 1.00 84.69 76 ALA A O 1
ATOM 560 N N . ALA A 1 77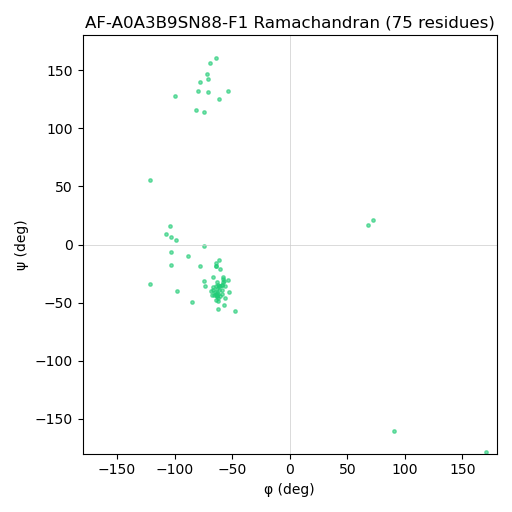 ? -3.324 8.767 4.305 1.00 67.62 77 ALA A N 1
ATOM 561 C CA . ALA A 1 77 ? -2.722 9.873 5.051 1.00 67.62 77 ALA A CA 1
ATOM 562 C C . ALA A 1 77 ? -1.361 10.294 4.479 1.00 67.62 77 ALA A C 1
ATOM 564 O O . ALA A 1 77 ? -0.683 9.429 3.874 1.00 67.62 77 ALA A O 1
#

Sequence (77 aa):
VAELACAIAQEMGLSESTVNPLRFAGYLHDIGKATIPAAILNKPGLLTPVEMELVKQHPATAHEVLKDVDFGGPVAA

pLDDT: mean 95.2, std 4.38, range [67.62, 98.44]